Protein AF-A0AAU2HXV9-F1 (afdb_monomer)

pLDDT: mean 94.76, std 3.51, range [77.5, 98.38]

Structure (mmCIF, N/CA/C/O backbone):
data_AF-A0AAU2HXV9-F1
#
_entry.id   AF-A0AAU2HXV9-F1
#
loop_
_atom_site.group_PDB
_atom_site.id
_atom_site.type_symbol
_atom_site.label_atom_id
_atom_site.label_alt_id
_atom_site.label_comp_id
_atom_site.label_asym_id
_atom_site.label_entity_id
_atom_site.label_seq_id
_atom_site.pdbx_PDB_ins_code
_atom_site.Cartn_x
_atom_site.Cartn_y
_atom_site.Cartn_z
_atom_site.occupancy
_atom_site.B_iso_or_equiv
_atom_site.auth_seq_id
_atom_site.auth_comp_id
_atom_site.auth_asym_id
_atom_site.auth_atom_id
_atom_site.pdbx_PDB_model_num
ATOM 1 N N . MET A 1 1 ? 7.733 2.385 -10.415 1.00 88.44 1 MET A N 1
ATOM 2 C CA . MET A 1 1 ? 6.474 1.611 -10.313 1.00 88.44 1 MET A CA 1
ATOM 3 C C . MET A 1 1 ? 6.811 0.232 -9.783 1.00 88.44 1 MET A C 1
ATOM 5 O O . MET A 1 1 ? 7.848 -0.290 -10.179 1.00 88.44 1 MET A O 1
ATOM 9 N N . PHE A 1 2 ? 5.968 -0.342 -8.932 1.00 95.69 2 PHE A N 1
ATOM 10 C CA . PHE A 1 2 ? 6.119 -1.714 -8.450 1.00 95.69 2 PHE A CA 1
ATOM 11 C C . PHE A 1 2 ? 5.137 -2.636 -9.167 1.00 95.69 2 PHE A C 1
ATOM 13 O O . PHE A 1 2 ? 3.983 -2.260 -9.370 1.00 95.69 2 PHE A O 1
ATOM 20 N N . ARG A 1 3 ? 5.612 -3.825 -9.550 1.00 95.81 3 ARG A N 1
ATOM 21 C CA . ARG A 1 3 ? 4.800 -4.918 -10.119 1.00 95.81 3 ARG A CA 1
ATOM 22 C C . ARG A 1 3 ? 4.812 -6.180 -9.259 1.00 95.81 3 ARG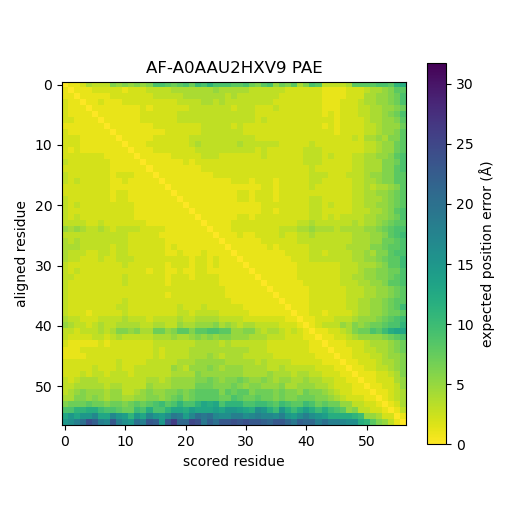 A C 1
ATOM 24 O O . ARG A 1 3 ? 4.002 -7.068 -9.487 1.00 95.81 3 ARG A O 1
ATOM 31 N N . ASP A 1 4 ? 5.705 -6.228 -8.276 1.00 95.19 4 ASP A N 1
ATOM 32 C CA . ASP A 1 4 ? 5.735 -7.245 -7.236 1.00 95.19 4 ASP A CA 1
ATOM 33 C C . ASP A 1 4 ? 5.208 -6.642 -5.930 1.00 95.19 4 ASP A C 1
ATOM 35 O O . ASP A 1 4 ? 5.588 -5.534 -5.534 1.00 95.19 4 ASP A O 1
ATOM 39 N N . PHE A 1 5 ? 4.294 -7.365 -5.290 1.00 94.94 5 PHE A N 1
ATOM 40 C CA . PHE A 1 5 ? 3.652 -6.935 -4.055 1.00 94.94 5 PHE A CA 1
ATOM 41 C C . PHE A 1 5 ? 4.626 -6.897 -2.870 1.00 94.94 5 PHE A C 1
ATOM 43 O O . PHE A 1 5 ? 4.564 -5.968 -2.068 1.00 94.94 5 PHE A O 1
ATOM 50 N N . ARG A 1 6 ? 5.530 -7.874 -2.753 1.00 94.38 6 ARG A N 1
ATOM 51 C CA . ARG A 1 6 ? 6.466 -7.969 -1.624 1.00 94.38 6 ARG A CA 1
ATOM 52 C C . ARG A 1 6 ? 7.479 -6.836 -1.681 1.00 94.38 6 ARG A C 1
ATOM 54 O O . ARG A 1 6 ? 7.743 -6.213 -0.656 1.00 94.38 6 ARG A O 1
ATOM 61 N N . ASP A 1 7 ? 7.975 -6.522 -2.876 1.00 96.00 7 ASP A N 1
ATOM 62 C CA . ASP A 1 7 ? 8.866 -5.378 -3.087 1.00 96.00 7 ASP A CA 1
ATOM 63 C C . ASP A 1 7 ? 8.170 -4.062 -2.721 1.00 96.00 7 ASP A C 1
ATOM 65 O O . ASP A 1 7 ? 8.732 -3.212 -2.025 1.00 96.00 7 ASP A O 1
ATOM 69 N N . ALA A 1 8 ? 6.916 -3.898 -3.154 1.00 95.81 8 ALA A N 1
ATOM 70 C CA . ALA A 1 8 ? 6.129 -2.718 -2.823 1.00 95.81 8 ALA A CA 1
ATOM 71 C C . ALA A 1 8 ? 5.864 -2.601 -1.323 1.00 95.81 8 ALA A C 1
ATOM 73 O O . ALA A 1 8 ? 5.998 -1.513 -0.773 1.00 95.81 8 ALA A O 1
ATOM 74 N N . ASP A 1 9 ? 5.503 -3.691 -0.649 1.00 96.06 9 ASP A N 1
ATOM 75 C CA . ASP A 1 9 ? 5.231 -3.679 0.787 1.00 96.06 9 ASP A CA 1
ATOM 76 C C . ASP A 1 9 ? 6.502 -3.438 1.610 1.00 96.06 9 ASP A C 1
ATOM 78 O O . ASP A 1 9 ? 6.472 -2.715 2.607 1.00 96.06 9 ASP A O 1
ATOM 82 N N . HIS A 1 10 ? 7.650 -3.945 1.156 1.00 95.62 10 HIS A N 1
ATOM 83 C CA . HIS A 1 10 ? 8.932 -3.661 1.791 1.00 95.62 10 HIS A CA 1
ATOM 84 C C . HIS A 1 10 ? 9.237 -2.154 1.809 1.00 95.62 10 HIS A C 1
ATOM 86 O O . HIS A 1 10 ? 9.625 -1.615 2.849 1.00 95.62 10 HIS A O 1
ATOM 92 N N . ILE A 1 11 ? 9.005 -1.467 0.684 1.00 95.38 11 ILE A N 1
ATOM 93 C CA . ILE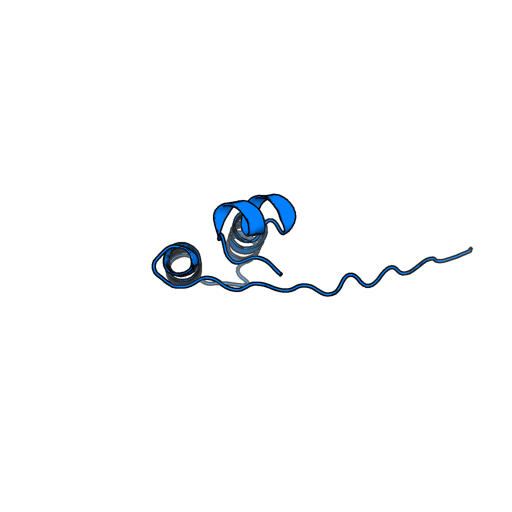 A 1 11 ? 9.295 -0.034 0.529 1.00 95.38 11 ILE A CA 1
ATOM 94 C C . ILE A 1 11 ? 8.187 0.857 1.109 1.00 95.38 11 ILE A C 1
ATOM 96 O O . ILE A 1 11 ? 8.474 1.834 1.798 1.00 95.38 11 ILE A O 1
ATOM 100 N N . LEU A 1 12 ? 6.921 0.543 0.833 1.00 94.31 12 LEU A N 1
ATOM 101 C CA . LEU A 1 12 ? 5.768 1.394 1.150 1.00 94.31 12 LEU A CA 1
ATOM 102 C C . LEU A 1 12 ? 5.101 1.034 2.484 1.00 94.31 12 LEU A C 1
ATOM 104 O 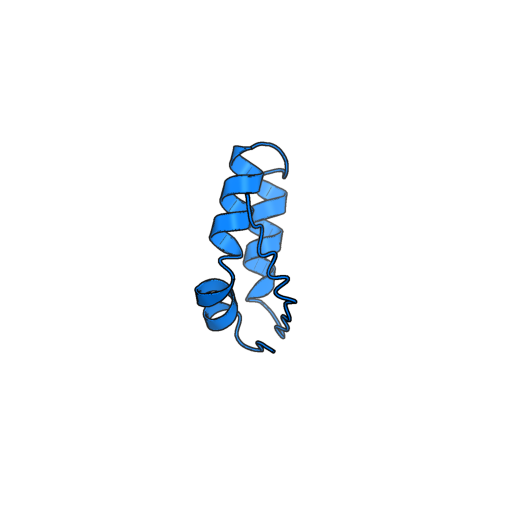O . LEU A 1 12 ? 4.345 1.840 3.026 1.00 94.31 12 LEU A O 1
ATOM 108 N N . GLY A 1 13 ? 5.366 -0.157 3.029 1.00 95.25 13 GLY A N 1
ATOM 109 C CA . GLY A 1 13 ? 4.800 -0.621 4.296 1.00 95.25 13 GLY A CA 1
ATOM 110 C C . GLY A 1 13 ? 3.276 -0.735 4.282 1.00 95.25 13 GLY A C 1
ATOM 111 O O . GLY A 1 13 ? 2.641 -0.396 5.281 1.00 95.25 13 GLY A O 1
ATOM 112 N N . LEU A 1 14 ? 2.690 -1.177 3.168 1.00 94.31 14 LEU A N 1
ATOM 113 C CA . LEU A 1 14 ? 1.244 -1.309 2.973 1.00 94.31 14 LEU A CA 1
ATOM 114 C C . LEU A 1 14 ? 0.590 -2.136 4.093 1.00 94.31 14 LEU A C 1
ATOM 116 O O . LEU A 1 14 ? -0.428 -1.718 4.642 1.00 94.31 14 LEU A O 1
ATOM 120 N N . GLY A 1 15 ? 1.204 -3.253 4.491 1.00 95.06 15 GLY A N 1
ATOM 121 C CA . GLY A 1 15 ? 0.702 -4.133 5.548 1.00 95.06 15 GLY A CA 1
ATOM 122 C C . GLY A 1 15 ? 0.772 -3.490 6.923 1.00 95.06 15 GLY A C 1
ATOM 123 O O . GLY A 1 15 ? -0.205 -3.503 7.669 1.00 95.06 15 GLY A O 1
ATOM 124 N N . ARG A 1 16 ? 1.895 -2.831 7.233 1.00 96.50 16 ARG A N 1
ATOM 125 C CA . ARG A 1 16 ? 2.047 -2.082 8.492 1.00 96.50 16 ARG A CA 1
ATOM 126 C C . ARG A 1 16 ? 1.042 -0.933 8.591 1.00 96.50 16 ARG A C 1
ATOM 128 O O . ARG A 1 16 ? 0.499 -0.695 9.666 1.00 96.50 16 ARG A O 1
ATOM 135 N N . ASN A 1 17 ? 0.787 -0.229 7.490 1.00 96.06 17 ASN A N 1
ATOM 136 C CA . ASN A 1 17 ? -0.178 0.869 7.447 1.00 96.06 17 ASN A CA 1
ATOM 137 C C . ASN A 1 17 ? -1.618 0.360 7.592 1.00 96.06 17 ASN A C 1
ATOM 139 O O . ASN A 1 17 ? -2.390 0.957 8.338 1.00 96.06 17 ASN A O 1
ATOM 143 N N . MET A 1 18 ? -1.964 -0.758 6.943 1.00 97.00 18 MET A N 1
ATOM 144 C CA . MET A 1 18 ? -3.271 -1.402 7.108 1.00 97.00 18 MET A CA 1
ATOM 145 C C . MET A 1 18 ? -3.495 -1.846 8.557 1.00 97.00 18 MET A C 1
ATOM 147 O O . MET A 1 18 ? -4.517 -1.505 9.145 1.00 97.00 18 MET A O 1
ATOM 151 N N . GLN A 1 19 ? -2.518 -2.530 9.159 1.00 97.38 19 GLN A N 1
ATOM 152 C CA . GLN A 1 19 ? -2.603 -2.976 10.551 1.00 97.38 19 GLN A CA 1
ATOM 153 C C . GLN A 1 19 ? -2.855 -1.801 11.507 1.00 97.38 19 GLN A C 1
ATOM 155 O O . GLN A 1 19 ? -3.775 -1.853 12.319 1.00 97.38 19 GLN A O 1
ATOM 160 N N . ARG A 1 20 ? -2.113 -0.698 11.352 1.00 98.06 20 ARG A N 1
ATOM 161 C CA . ARG A 1 20 ? -2.320 0.520 12.153 1.00 98.06 20 ARG A CA 1
ATOM 162 C C . ARG A 1 20 ? -3.703 1.138 11.949 1.00 98.06 20 ARG A C 1
ATOM 164 O O . ARG A 1 20 ? -4.294 1.634 12.900 1.00 98.06 20 ARG A O 1
ATOM 171 N N . ALA A 1 21 ? -4.223 1.125 10.722 1.00 98.00 21 ALA A N 1
ATOM 172 C CA . ALA A 1 21 ? -5.557 1.643 10.429 1.00 98.00 21 ALA A CA 1
ATOM 173 C C . ALA A 1 21 ? -6.669 0.782 11.055 1.00 98.00 21 ALA A C 1
ATOM 175 O O . ALA A 1 21 ? -7.679 1.330 11.498 1.00 98.00 21 ALA A O 1
ATOM 176 N N . ILE A 1 22 ? -6.472 -0.539 11.124 1.00 98.19 22 ILE A N 1
ATOM 177 C CA . ILE A 1 22 ? -7.365 -1.463 11.836 1.00 98.19 22 ILE A CA 1
ATOM 178 C C . ILE A 1 22 ? -7.316 -1.193 13.343 1.00 98.19 22 ILE A C 1
ATOM 180 O O . ILE A 1 22 ? -8.357 -0.995 13.962 1.00 98.19 22 ILE A O 1
ATOM 184 N N . GLU A 1 23 ? -6.118 -1.117 13.927 1.00 98.19 23 GLU A N 1
ATOM 185 C CA . GLU A 1 23 ? -5.924 -0.847 15.362 1.00 98.19 23 GLU A CA 1
ATOM 186 C C . GLU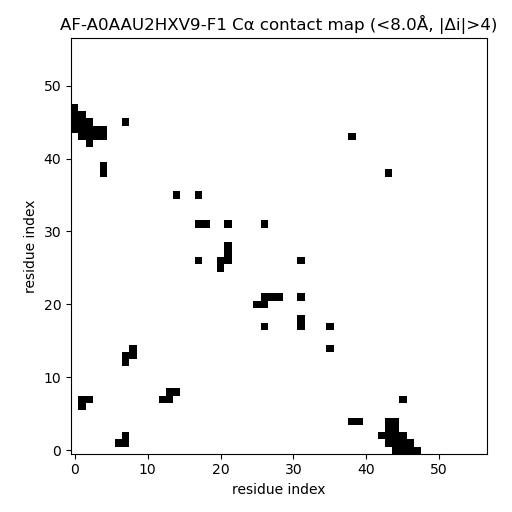 A 1 23 ? -6.524 0.498 15.794 1.00 98.19 23 GLU A C 1
ATOM 188 O O . GLU A 1 23 ? -7.080 0.611 16.884 1.00 98.19 23 GLU A O 1
ATOM 193 N N . ALA A 1 24 ? -6.465 1.509 14.925 1.00 98.38 24 ALA A N 1
ATOM 194 C CA . ALA A 1 24 ? -7.078 2.815 15.152 1.00 98.38 24 ALA A CA 1
ATOM 195 C C . ALA A 1 24 ? -8.604 2.841 14.917 1.00 98.38 24 ALA A C 1
ATOM 197 O O . ALA A 1 24 ? -9.233 3.885 15.081 1.00 98.38 24 ALA A O 1
ATOM 198 N N . GLY A 1 25 ? -9.210 1.725 14.496 1.00 97.88 25 GLY A N 1
ATOM 199 C CA . GLY A 1 25 ? -10.641 1.634 14.199 1.00 97.88 25 GLY A CA 1
ATOM 200 C C . GLY A 1 25 ? -11.071 2.382 12.933 1.00 97.88 25 GLY A C 1
ATOM 201 O O . GLY A 1 25 ? -12.263 2.578 12.705 1.00 97.88 25 GLY A O 1
ATOM 202 N N . HIS A 1 26 ? -10.125 2.808 12.090 1.00 98.25 26 HIS A N 1
ATOM 203 C CA . HIS A 1 26 ? -10.429 3.450 10.808 1.00 98.25 26 HIS A CA 1
ATOM 204 C C . HIS A 1 26 ? -10.878 2.441 9.746 1.00 98.25 26 HIS A C 1
ATOM 206 O O . HIS A 1 26 ? -11.548 2.813 8.780 1.00 98.25 26 HIS A O 1
ATOM 212 N N . ILE A 1 27 ? -10.497 1.172 9.904 1.00 97.88 27 ILE A N 1
ATOM 213 C CA . ILE A 1 27 ? -10.828 0.082 8.989 1.00 97.88 27 ILE A CA 1
ATOM 214 C C . ILE A 1 27 ? -11.299 -1.126 9.803 1.00 97.88 27 ILE A C 1
ATOM 216 O O . ILE A 1 27 ? -10.654 -1.518 10.768 1.00 97.88 27 ILE A O 1
ATOM 220 N N . ASP A 1 28 ? -12.414 -1.731 9.390 1.00 98.19 28 ASP A N 1
ATOM 221 C CA . ASP A 1 28 ? -12.867 -3.017 9.931 1.00 98.19 28 ASP A CA 1
ATOM 222 C C . ASP A 1 28 ? -11.811 -4.111 9.705 1.00 98.19 28 ASP A C 1
ATOM 224 O O . ASP A 1 28 ? -11.295 -4.256 8.595 1.00 98.19 28 ASP A O 1
ATOM 228 N N . GLU A 1 29 ? -11.523 -4.914 10.730 1.00 97.81 29 GLU A N 1
ATOM 229 C CA . GLU A 1 29 ? -10.450 -5.912 10.689 1.00 97.81 29 GLU A CA 1
ATOM 230 C C . GLU A 1 29 ? -10.634 -6.934 9.560 1.00 97.81 29 GLU A C 1
ATOM 232 O O . GLU A 1 29 ? -9.705 -7.201 8.790 1.00 97.81 29 GLU A O 1
ATOM 237 N N . THR A 1 30 ? -11.838 -7.497 9.435 1.00 97.88 30 THR A N 1
ATOM 238 C CA . THR A 1 30 ? -12.117 -8.550 8.449 1.00 97.88 30 THR A CA 1
ATOM 239 C C . THR A 1 30 ? -11.988 -8.003 7.034 1.00 97.88 30 THR A C 1
ATOM 241 O O . THR A 1 30 ? -11.400 -8.638 6.152 1.00 97.88 30 THR A O 1
ATOM 244 N N . ARG A 1 31 ? -12.518 -6.800 6.810 1.00 97.12 31 ARG A N 1
ATOM 245 C CA . ARG A 1 31 ? -12.414 -6.093 5.537 1.00 97.12 31 ARG A CA 1
ATOM 246 C C . ARG A 1 31 ? -10.966 -5.736 5.206 1.00 97.12 31 ARG A C 1
ATOM 248 O O . ARG A 1 31 ? -10.556 -5.929 4.063 1.00 97.12 31 ARG A O 1
ATOM 255 N N . GLY A 1 32 ? -10.211 -5.234 6.180 1.00 97.00 32 GLY A N 1
ATOM 256 C CA . GLY A 1 32 ? -8.821 -4.816 6.015 1.00 97.00 32 GLY A CA 1
ATOM 257 C C . GLY A 1 32 ? -7.901 -5.980 5.655 1.00 97.00 32 GLY A C 1
ATOM 258 O O . GLY A 1 32 ? -7.179 -5.896 4.661 1.00 97.00 32 GLY A O 1
ATOM 259 N N . ARG A 1 33 ? -7.999 -7.101 6.385 1.00 95.31 33 ARG A N 1
ATOM 260 C CA . ARG A 1 33 ? -7.242 -8.331 6.091 1.00 95.31 33 ARG A CA 1
ATOM 261 C C . ARG A 1 33 ? -7.568 -8.877 4.703 1.00 95.31 33 ARG A C 1
ATOM 263 O O . ARG A 1 33 ? -6.662 -9.079 3.905 1.00 95.31 33 ARG A O 1
ATOM 270 N N . ARG A 1 34 ? -8.858 -9.010 4.368 1.00 96.12 34 ARG A N 1
ATOM 271 C CA . ARG A 1 34 ? -9.285 -9.506 3.047 1.00 96.12 34 ARG A CA 1
ATOM 272 C C . ARG A 1 34 ? -8.753 -8.641 1.908 1.00 96.12 34 ARG A C 1
ATOM 274 O O . ARG A 1 34 ? -8.311 -9.169 0.891 1.00 96.12 34 ARG A O 1
ATOM 281 N N . TRP A 1 35 ? -8.821 -7.318 2.059 1.00 94.00 35 TRP A N 1
ATOM 282 C CA . TRP A 1 35 ? -8.263 -6.407 1.065 1.00 94.00 35 TRP A CA 1
ATOM 283 C C . TRP A 1 35 ? -6.751 -6.595 0.934 1.00 94.00 35 TRP A C 1
ATOM 285 O O . TRP A 1 35 ? -6.259 -6.717 -0.185 1.00 94.00 35 TRP A O 1
ATOM 295 N N . PHE A 1 36 ? -6.027 -6.666 2.051 1.00 94.50 36 PHE A N 1
ATOM 296 C CA . PHE A 1 36 ? -4.574 -6.793 2.029 1.00 94.50 36 PHE A CA 1
ATOM 297 C C . PHE A 1 36 ? -4.127 -8.105 1.374 1.00 94.50 36 PHE A C 1
ATOM 299 O O . PHE A 1 36 ? -3.291 -8.079 0.473 1.00 94.50 36 PHE A O 1
ATOM 306 N N . ASP A 1 37 ? -4.757 -9.226 1.733 1.00 94.69 37 ASP A N 1
ATOM 307 C CA . ASP A 1 37 ? -4.475 -10.539 1.142 1.00 94.69 37 ASP A CA 1
ATOM 308 C C . ASP A 1 37 ? -4.688 -10.533 -0.379 1.00 94.69 37 ASP A C 1
ATOM 310 O O . ASP A 1 37 ? -3.890 -11.103 -1.131 1.00 94.69 37 ASP A O 1
ATOM 314 N N . SER A 1 38 ? -5.727 -9.828 -0.847 1.00 94.06 38 SER A N 1
ATOM 315 C CA . SER A 1 38 ? -6.065 -9.743 -2.271 1.00 94.06 38 SER A CA 1
ATOM 316 C C . SER A 1 38 ? -4.976 -9.087 -3.126 1.00 94.06 38 SER A C 1
ATOM 318 O O . SER A 1 38 ? -4.868 -9.409 -4.308 1.00 94.06 38 SER A O 1
ATOM 320 N N . LEU A 1 39 ? -4.115 -8.243 -2.539 1.00 93.50 39 LEU A N 1
ATOM 321 C CA . LEU A 1 39 ? -3.025 -7.571 -3.260 1.00 93.50 39 LEU A CA 1
ATOM 322 C C . LEU A 1 39 ? -1.986 -8.553 -3.820 1.00 93.50 39 LEU A C 1
ATOM 324 O O . LEU A 1 39 ? -1.282 -8.223 -4.771 1.00 93.50 39 LEU A O 1
ATOM 328 N N . SER A 1 40 ? -1.898 -9.752 -3.242 1.00 92.62 40 SER A N 1
ATOM 329 C CA . SER A 1 40 ? -0.970 -10.805 -3.666 1.00 92.62 40 SER A CA 1
ATOM 330 C C . SER A 1 40 ? -1.593 -11.846 -4.606 1.00 92.62 40 SER A C 1
ATOM 332 O O . SER A 1 40 ? -0.873 -12.664 -5.174 1.00 92.62 40 SER A O 1
ATOM 334 N N . GLN A 1 41 ? -2.919 -11.832 -4.778 1.00 92.94 41 GLN A N 1
ATOM 335 C CA . GLN A 1 41 ? -3.662 -12.888 -5.481 1.00 92.94 41 GLN A CA 1
ATOM 336 C C . GLN A 1 41 ? -3.885 -12.610 -6.977 1.00 92.94 41 GLN A C 1
ATOM 338 O O . GLN A 1 41 ? -4.627 -13.333 -7.639 1.00 92.94 41 GLN A O 1
ATOM 343 N N . GLY A 1 42 ? -3.244 -11.585 -7.540 1.00 89.12 42 GLY A N 1
ATOM 344 C CA . GLY A 1 42 ? -3.393 -11.227 -8.947 1.00 89.12 42 GLY A CA 1
ATOM 345 C C . GLY A 1 42 ? -2.307 -10.273 -9.443 1.00 89.12 42 GLY A C 1
ATOM 346 O O . GLY A 1 42 ? -1.333 -10.020 -8.732 1.00 89.12 42 GLY A O 1
ATOM 347 N N . PRO A 1 43 ? -2.452 -9.740 -10.671 1.00 93.38 43 PRO A N 1
ATOM 348 C CA . PRO A 1 43 ? -1.546 -8.730 -11.196 1.00 93.38 43 PRO A CA 1
ATOM 349 C C . PRO A 1 43 ? -1.468 -7.534 -10.249 1.00 93.38 43 PRO A C 1
ATOM 351 O O . PRO A 1 43 ? -2.485 -6.924 -9.917 1.00 93.38 43 PRO A O 1
ATOM 354 N N . PHE A 1 44 ? -0.252 -7.194 -9.839 1.00 95.00 44 PHE A N 1
ATOM 355 C CA . PHE A 1 44 ? -0.013 -6.111 -8.903 1.00 95.00 44 PHE A CA 1
ATOM 356 C C . PHE A 1 44 ? 0.544 -4.880 -9.618 1.00 95.00 44 PHE A C 1
ATOM 358 O O . PHE A 1 44 ? 1.378 -4.970 -10.524 1.00 95.00 44 PHE A O 1
ATOM 365 N N . PHE A 1 45 ? 0.089 -3.708 -9.186 1.00 95.12 45 PHE A N 1
ATOM 366 C CA . PHE A 1 45 ? 0.627 -2.433 -9.627 1.00 95.12 45 PHE A CA 1
ATOM 367 C C . PHE A 1 45 ? 0.525 -1.404 -8.505 1.00 95.12 45 PHE A C 1
ATOM 369 O O . PHE A 1 45 ? -0.561 -1.148 -7.989 1.00 95.12 45 PHE A O 1
ATOM 376 N N . ALA A 1 46 ? 1.651 -0.776 -8.166 1.00 94.69 46 ALA A N 1
ATOM 377 C CA . ALA A 1 46 ? 1.674 0.351 -7.243 1.00 94.69 46 ALA A CA 1
ATOM 378 C C . ALA A 1 46 ? 2.610 1.468 -7.712 1.00 94.69 46 ALA A C 1
ATOM 380 O O . ALA A 1 46 ? 3.718 1.250 -8.221 1.00 94.69 46 ALA A O 1
ATOM 381 N N . THR A 1 47 ? 2.166 2.697 -7.479 1.00 95.25 47 THR A N 1
ATOM 382 C CA . THR A 1 47 ? 2.928 3.931 -7.669 1.00 95.25 47 THR A CA 1
ATOM 383 C C . THR A 1 47 ? 2.736 4.815 -6.455 1.00 95.25 47 THR A C 1
ATOM 385 O O . THR A 1 47 ? 1.716 4.730 -5.776 1.00 95.25 47 THR A O 1
ATOM 388 N N . PHE A 1 48 ? 3.699 5.685 -6.196 1.00 92.88 48 PHE A N 1
ATOM 389 C CA . PHE A 1 48 ? 3.630 6.630 -5.097 1.00 92.88 48 PHE A CA 1
ATOM 390 C C . PHE A 1 48 ? 4.199 7.969 -5.548 1.00 92.88 48 PHE A C 1
ATOM 392 O O . PHE A 1 48 ? 5.051 8.025 -6.437 1.00 92.88 48 PHE A O 1
ATOM 399 N N . THR A 1 49 ? 3.732 9.030 -4.903 1.00 95.00 49 THR A N 1
ATOM 400 C CA . THR A 1 49 ? 4.282 10.376 -5.035 1.00 95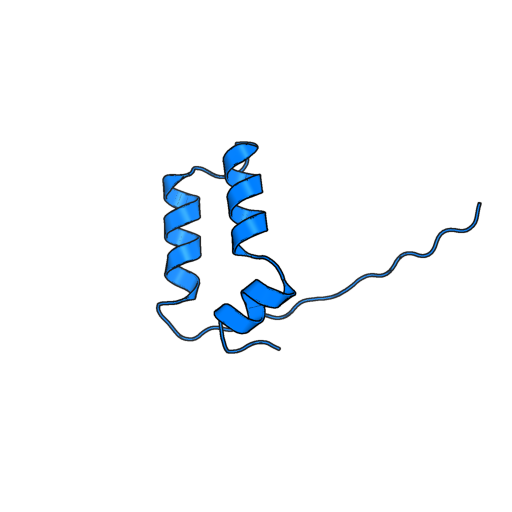.00 49 THR A CA 1
ATOM 401 C C . THR A 1 49 ? 4.860 10.751 -3.683 1.00 95.00 49 THR A C 1
ATOM 403 O O . THR A 1 49 ? 4.142 10.742 -2.685 1.00 95.00 49 THR A O 1
ATOM 406 N N . LEU A 1 50 ? 6.152 11.067 -3.642 1.00 92.75 50 LEU A N 1
ATOM 407 C CA . LEU A 1 50 ? 6.785 11.606 -2.446 1.00 92.75 50 LEU A CA 1
ATOM 408 C C . LEU A 1 50 ? 6.729 13.132 -2.510 1.00 92.75 50 LEU A C 1
ATOM 410 O O . LEU A 1 50 ? 7.291 13.735 -3.422 1.00 92.75 50 LEU A O 1
ATOM 414 N N . VAL A 1 51 ? 6.053 13.742 -1.540 1.00 94.12 51 VAL A N 1
ATOM 415 C CA . VAL A 1 51 ? 6.064 15.194 -1.351 1.00 94.12 51 VAL A CA 1
ATOM 416 C C . VAL A 1 51 ? 6.984 15.501 -0.177 1.00 94.12 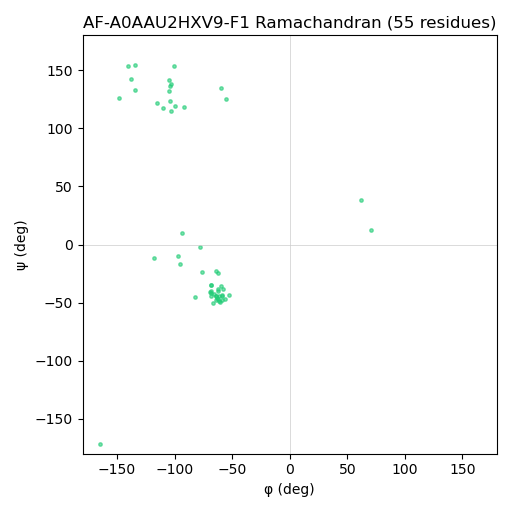51 VAL A C 1
ATOM 418 O O . VAL A 1 51 ? 6.699 15.111 0.953 1.00 94.12 51 VAL A O 1
ATOM 421 N N . THR A 1 52 ? 8.085 16.199 -0.447 1.00 94.56 52 THR A N 1
ATOM 422 C CA . THR A 1 52 ? 9.034 16.635 0.583 1.00 94.56 52 THR A CA 1
ATOM 423 C C . THR A 1 52 ? 8.773 18.097 0.918 1.00 94.56 52 THR A C 1
ATOM 425 O O . THR A 1 52 ? 8.891 18.962 0.053 1.00 94.56 52 THR A O 1
ATOM 428 N N . VAL A 1 53 ? 8.439 18.374 2.178 1.00 94.44 53 VAL A N 1
ATOM 429 C CA . VAL A 1 53 ? 8.287 19.737 2.702 1.00 94.44 53 VAL A CA 1
ATOM 430 C C . VAL A 1 53 ? 9.507 20.067 3.555 1.00 94.44 53 VAL A C 1
ATOM 432 O O . VAL A 1 53 ? 9.812 1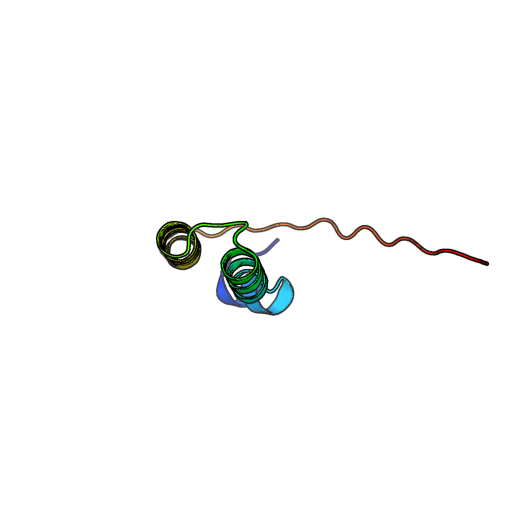9.344 4.501 1.00 94.44 53 VAL A O 1
ATOM 435 N N . ILE A 1 54 ? 10.202 21.156 3.224 1.00 93.56 54 ILE A N 1
ATOM 436 C CA . ILE A 1 54 ? 11.322 21.682 4.011 1.00 93.56 54 ILE A CA 1
ATOM 437 C C . ILE A 1 54 ? 10.855 22.991 4.644 1.00 93.56 54 ILE A C 1
ATOM 439 O O . ILE A 1 54 ? 10.506 23.930 3.933 1.00 93.56 54 ILE A O 1
ATOM 443 N N . GLY A 1 55 ? 10.822 23.038 5.975 1.00 91.00 55 GLY A N 1
ATOM 444 C CA . GLY A 1 55 ? 10.518 24.249 6.736 1.00 91.00 55 GLY A CA 1
ATOM 445 C C . GLY A 1 55 ? 11.785 24.853 7.337 1.00 91.00 55 GLY A C 1
ATOM 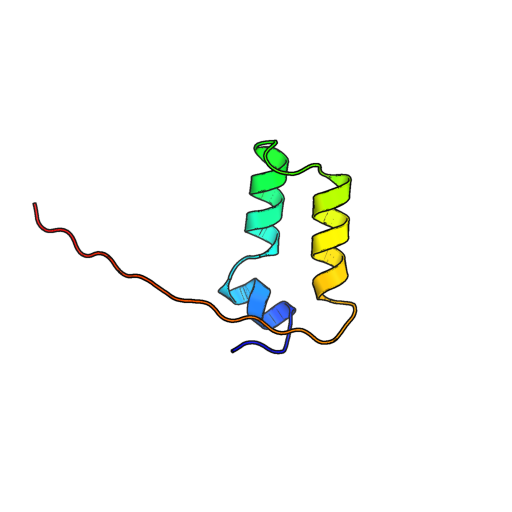446 O O . GLY A 1 55 ? 12.611 24.125 7.885 1.00 91.00 55 GLY A O 1
ATOM 447 N N . SER A 1 56 ? 11.928 26.176 7.255 1.00 83.00 56 SER A N 1
ATOM 448 C CA . SER A 1 56 ? 12.848 26.950 8.096 1.00 83.00 56 SER A CA 1
ATOM 449 C C . SER A 1 56 ? 12.068 27.608 9.235 1.00 83.00 56 SER A C 1
ATOM 451 O O . SER A 1 56 ? 10.864 27.832 9.110 1.00 83.00 56 SER A O 1
ATOM 453 N N . ARG A 1 57 ? 12.749 27.876 10.351 1.00 77.50 57 ARG A N 1
ATOM 454 C CA . ARG A 1 57 ? 12.153 28.495 11.540 1.00 77.50 57 ARG A CA 1
ATOM 455 C C . ARG A 1 57 ? 11.922 29.992 11.363 1.00 77.50 57 ARG A C 1
ATOM 457 O O . ARG A 1 57 ? 12.727 30.613 10.636 1.00 77.50 57 ARG A O 1
#

Mean predicted aligned error: 3.49 Å

Solvent-accessible surface area (backbone atoms only — not comparable to full-atom values): 3659 Å² total; per-residue (Å²): 122,35,61,49,51,68,64,40,32,71,76,70,35,55,62,64,52,50,52,51,34,32,76,71,66,78,34,58,60,71,61,48,52,55,54,58,58,51,50,70,75,56,95,35,77,48,80,84,83,88,83,86,87,86,84,81,135

Secondary structure (DSSP, 8-state):
-B-SHHHHHHHH-HHHHHHHHHHTTSS-H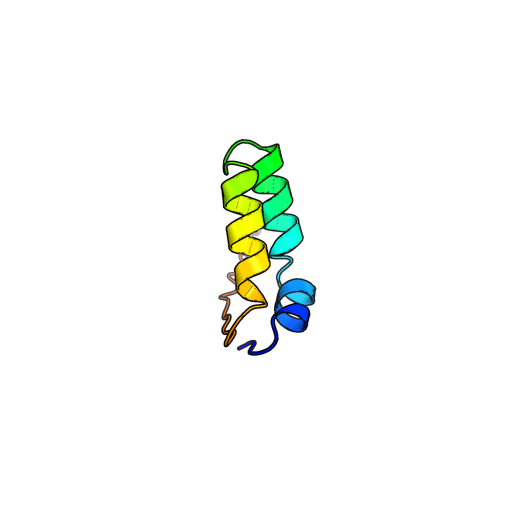HHHHHHHHHTTSS---B-----------

Foldseek 3Di:
DDFAPVVCCVVVVLVVVLVVCCVVVVDPPVRSVVVSVVCHVDGHDDDDDDDDDDDDD

Radius of gyration: 14.08 Å; Cα contacts (8 Å, |Δi|>4): 39; chains: 1; bounding box: 26×41×27 Å

Sequence (57 aa):
MFRDFRDADHILGLGRNMQRAIEAGHIDETRGRRWFDSLSQGPFFATFTLVTVIGSR